Protein AF-A0A957BVU1-F1 (afdb_monomer)

Mean 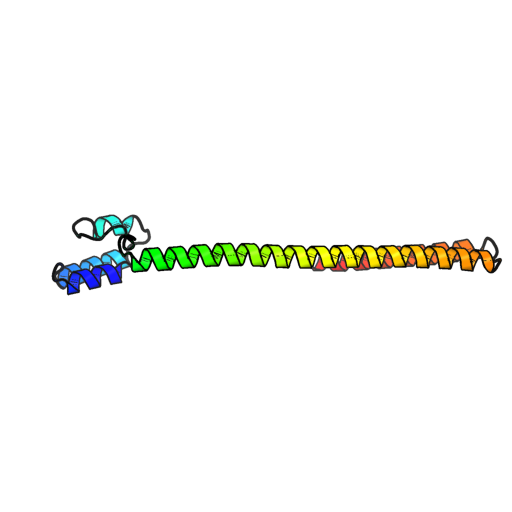predicted aligned error: 16.6 Å

Radius of gyration: 35.91 Å; Cα contacts (8 Å, |Δi|>4): 32; chains: 1; bounding box: 71×33×86 Å

Solvent-accessible surface area (backbone atoms only — not comparable to full-atom values): 8328 Å² total; per-residue (Å²): 114,68,66,61,54,53,54,49,40,40,75,70,65,79,39,55,75,65,58,47,51,56,52,48,52,53,58,72,70,42,86,48,80,71,62,49,49,73,82,40,65,90,45,92,52,56,90,48,92,66,65,70,76,46,67,70,58,44,50,51,50,52,52,51,51,51,50,53,54,53,49,52,56,51,49,50,54,51,50,51,50,52,54,49,51,54,53,50,50,50,53,55,54,56,53,50,51,54,50,51,52,52,49,50,52,54,52,50,62,72,69,66,68,55,80,72,61,55,54,56,50,52,50,52,53,52,51,51,50,53,53,51,53,54,50,54,51,53,57,50,60,77,74,108

Secondary structure (DSSP, 8-state):
-HHHHHHHHHHTT-S-HHHHHHHHHHHHH--STTTHHHHTTTTT--SSTT-TTSHHHHHHHHHHHHHHHHHHHHHHHHHHHHHHHHHHHHHHHHHHHHHHHHHHHHHHHHTT--HHHHHHHHHHHHHHHHHHHHHHHHHHHTT-

Foldseek 3Di:
DLLVLLVVCVVVVNDDPVLNVVLVVQVVVDPDLVSNCVSCVPPPPPNPPDPVPPPVVVVVVVVVVVVVVVVVVVVVVVVVVVVVVVVVVVVVVVVVVVVVVVVVVVVVVVVVDDPVVVVVVVVVVVVV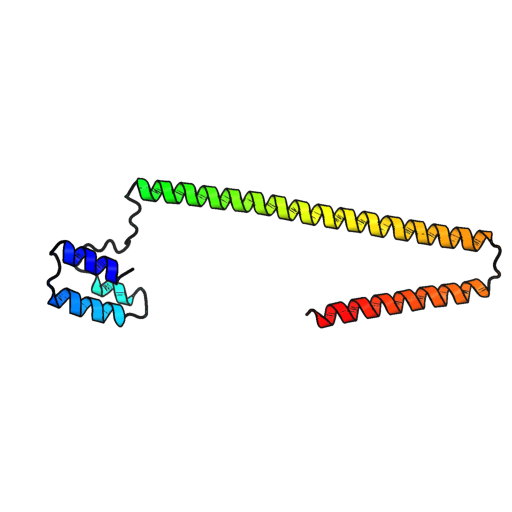VVVVVVVVVVVVVVVD

Sequence (144 aa):
AAIAALSRQFSEGRLTPDEFSERCAAVGAALTRADLKPIFVDLPVNAAGFTITDPVVSDALQRQRAQFTAQRAAQERRQARIHFLETLFKRLQYGSAAAAAAALVMAFYSLGWGSQDFVWIIAIVVCACVAMISAALRAFVRKR

Structure (mmCIF, N/CA/C/O backbone):
data_AF-A0A957BVU1-F1
#
_entry.id   AF-A0A957BVU1-F1
#
loop_
_atom_site.group_PDB
_atom_site.id
_atom_site.type_symbol
_atom_site.label_atom_id
_atom_site.label_alt_id
_atom_site.label_comp_id
_atom_site.label_asym_id
_atom_site.label_entity_id
_atom_site.label_seq_id
_atom_site.pdbx_PDB_ins_code
_atom_site.Cartn_x
_atom_site.Cartn_y
_atom_site.Cartn_z
_atom_site.occupancy
_atom_site.B_iso_or_equiv
_atom_site.auth_seq_id
_atom_site.auth_comp_id
_atom_site.auth_asym_id
_atom_site.auth_atom_id
_atom_site.pdbx_PDB_model_num
ATOM 1 N N . ALA A 1 1 ? -11.769 -3.275 23.148 1.00 65.12 1 ALA A N 1
ATOM 2 C CA . ALA A 1 1 ? -12.986 -2.559 22.698 1.00 65.12 1 ALA A CA 1
ATOM 3 C C . ALA A 1 1 ? -14.229 -2.950 23.510 1.00 65.12 1 ALA A C 1
ATOM 5 O O . ALA A 1 1 ? -14.859 -2.057 24.051 1.00 65.12 1 ALA A O 1
ATOM 6 N N . ALA A 1 2 ? -14.557 -4.241 23.671 1.00 75.50 2 ALA A N 1
ATOM 7 C CA . ALA A 1 2 ? -15.739 -4.684 24.433 1.00 75.50 2 ALA A CA 1
ATOM 8 C C . ALA A 1 2 ? -15.684 -4.375 25.950 1.00 75.50 2 ALA A C 1
ATOM 10 O O . ALA A 1 2 ? -16.634 -3.823 26.491 1.00 75.50 2 ALA A O 1
ATOM 11 N N . ILE A 1 3 ? -14.549 -4.626 26.618 1.00 82.25 3 ILE A N 1
ATOM 12 C CA . ILE A 1 3 ? -14.369 -4.316 28.055 1.00 82.25 3 ILE A CA 1
ATOM 13 C C . ILE A 1 3 ? -14.511 -2.809 28.344 1.00 82.25 3 ILE A C 1
ATOM 15 O O . ILE A 1 3 ? -15.100 -2.417 29.345 1.00 82.25 3 ILE A O 1
ATOM 19 N N . ALA A 1 4 ? -14.042 -1.949 27.433 1.00 80.44 4 ALA A N 1
ATOM 20 C CA . ALA A 1 4 ? -14.192 -0.499 27.566 1.00 80.44 4 ALA A CA 1
ATOM 21 C C . ALA A 1 4 ? -15.667 -0.053 27.501 1.00 80.44 4 ALA A C 1
ATOM 23 O O . ALA A 1 4 ? -16.059 0.874 28.205 1.00 80.44 4 ALA A O 1
ATOM 24 N N . ALA A 1 5 ? -16.496 -0.734 26.700 1.00 79.44 5 ALA A N 1
ATOM 25 C CA . ALA A 1 5 ? -17.934 -0.478 26.657 1.00 79.44 5 ALA A CA 1
ATOM 26 C C . ALA A 1 5 ? -18.630 -0.909 27.962 1.00 79.44 5 ALA A C 1
ATOM 28 O O . ALA A 1 5 ? -19.429 -0.140 28.490 1.00 79.44 5 ALA A O 1
ATOM 29 N N . LEU A 1 6 ? -18.276 -2.075 28.525 1.00 82.50 6 LEU A N 1
ATOM 30 C CA . LEU A 1 6 ? -18.774 -2.520 29.839 1.00 82.50 6 LEU A CA 1
ATOM 31 C C . LEU A 1 6 ? -18.381 -1.547 30.961 1.00 82.50 6 LEU A C 1
ATOM 33 O O . LEU A 1 6 ? -19.215 -1.182 31.782 1.00 82.50 6 LEU A O 1
ATOM 37 N N . SER A 1 7 ? -17.129 -1.078 30.969 1.00 84.19 7 SER A N 1
ATOM 38 C CA . SER A 1 7 ? -16.621 -0.149 31.989 1.00 84.19 7 SER A CA 1
ATOM 39 C C . SER A 1 7 ? -17.361 1.193 31.980 1.00 84.19 7 SER A C 1
ATOM 41 O O . SER A 1 7 ? -17.655 1.752 33.040 1.00 84.19 7 SER A O 1
ATOM 43 N N . ARG A 1 8 ? -17.731 1.684 30.791 1.00 82.06 8 ARG A N 1
ATOM 44 C CA . ARG A 1 8 ? -18.559 2.886 30.646 1.00 82.06 8 ARG A CA 1
ATOM 45 C C . ARG A 1 8 ? -19.942 2.692 31.263 1.00 82.06 8 ARG A C 1
ATOM 47 O O . ARG A 1 8 ? -20.390 3.539 32.021 1.00 82.06 8 ARG A O 1
ATOM 54 N N . GLN A 1 9 ? -20.582 1.559 30.995 1.00 81.81 9 GLN A N 1
ATOM 55 C CA . GLN A 1 9 ? -21.914 1.262 31.527 1.00 81.81 9 GLN A CA 1
ATOM 56 C C . GLN A 1 9 ? -21.925 1.031 33.045 1.00 81.81 9 GLN A C 1
ATOM 58 O O . GLN A 1 9 ? -22.885 1.407 33.716 1.00 81.81 9 GLN A O 1
ATOM 63 N N . PHE A 1 10 ? -20.840 0.481 33.594 1.00 83.25 10 PHE A N 1
ATOM 64 C CA . PHE A 1 10 ? -20.620 0.412 35.038 1.00 83.25 10 PHE A CA 1
ATOM 65 C C . PHE A 1 10 ? -20.484 1.812 35.656 1.00 83.25 10 PHE A C 1
ATOM 67 O O . PHE A 1 10 ? -21.120 2.112 36.660 1.00 83.25 10 PHE A O 1
ATOM 74 N N . SER A 1 11 ? -19.736 2.707 35.003 1.00 84.31 11 SER A N 1
ATOM 75 C CA . SER A 1 11 ? -19.591 4.106 35.442 1.00 84.31 11 SER A CA 1
ATOM 76 C C . SER A 1 11 ? -20.900 4.904 35.337 1.00 84.31 11 SER A C 1
ATOM 78 O O . SER A 1 11 ? -21.114 5.842 36.096 1.00 84.31 11 SER A O 1
ATOM 80 N N . GLU A 1 12 ? -21.791 4.521 34.421 1.00 84.06 12 GLU A N 1
ATOM 81 C CA . GLU A 1 12 ? -23.152 5.060 34.292 1.00 84.06 12 GLU A CA 1
ATOM 82 C C . GLU A 1 12 ? -24.143 4.462 35.314 1.00 84.06 12 GLU A C 1
ATOM 84 O O . GLU A 1 12 ? -25.312 4.846 35.320 1.00 84.06 12 GLU A O 1
ATOM 89 N N . GLY A 1 13 ? -23.707 3.525 36.168 1.00 85.25 13 GLY A N 1
ATOM 90 C CA . GLY A 1 13 ? -24.530 2.908 37.217 1.00 85.25 13 GLY A CA 1
ATOM 91 C C . GLY A 1 13 ? -25.579 1.916 36.708 1.00 85.25 13 GLY A C 1
ATOM 92 O O . GLY A 1 13 ? -26.508 1.579 37.436 1.00 85.25 13 GLY A O 1
ATOM 93 N N . ARG A 1 14 ? -25.461 1.460 35.454 1.00 83.12 14 ARG A N 1
ATOM 94 C CA . ARG A 1 14 ? -26.410 0.519 34.824 1.00 83.12 14 ARG A CA 1
ATOM 95 C C . ARG A 1 14 ? -26.086 -0.948 35.088 1.00 83.12 14 ARG A C 1
ATOM 97 O O . ARG A 1 14 ? -26.927 -1.801 34.842 1.00 83.12 14 ARG A O 1
ATOM 104 N N . LEU A 1 15 ? -24.863 -1.219 35.528 1.00 85.81 15 LEU A N 1
ATOM 105 C CA . LEU A 1 15 ? -24.371 -2.540 35.896 1.00 85.81 15 LEU A CA 1
ATOM 106 C C . LEU A 1 15 ? -23.970 -2.504 37.361 1.00 85.81 15 LEU A C 1
ATOM 108 O O . LEU A 1 15 ? -23.270 -1.586 37.795 1.00 85.81 15 LEU A O 1
ATOM 112 N N . THR A 1 16 ? -24.356 -3.530 38.101 1.00 88.12 16 THR A N 1
ATOM 113 C CA . THR A 1 16 ? -23.796 -3.781 39.427 1.00 88.12 16 THR A CA 1
ATOM 114 C C . THR A 1 16 ? -22.351 -4.299 39.314 1.00 88.12 16 THR A C 1
ATOM 116 O O . THR A 1 16 ? -21.946 -4.794 38.255 1.00 88.12 16 THR A O 1
ATOM 119 N N . PRO A 1 17 ? -21.532 -4.192 40.380 1.00 87.06 17 PRO A N 1
ATOM 120 C CA . PRO A 1 17 ? -20.164 -4.718 40.380 1.00 87.06 17 PRO A CA 1
ATOM 121 C C . PRO A 1 17 ? -20.082 -6.217 40.051 1.00 87.06 17 PRO A C 1
ATOM 123 O O . PRO A 1 17 ? -19.167 -6.636 39.339 1.00 87.06 17 PRO A O 1
ATOM 126 N N . ASP A 1 18 ? -21.062 -7.001 40.509 1.00 89.50 18 ASP A N 1
ATOM 127 C CA . ASP A 1 18 ? -21.125 -8.445 40.264 1.00 89.50 18 ASP A CA 1
ATOM 128 C C . ASP A 1 18 ? -21.440 -8.749 38.791 1.00 89.50 18 ASP A C 1
ATOM 130 O O . ASP A 1 18 ? -20.702 -9.492 38.139 1.00 89.50 18 ASP A O 1
ATOM 134 N N . GLU A 1 19 ? -22.446 -8.084 38.212 1.00 86.62 19 GLU A N 1
ATOM 135 C CA . GLU A 1 19 ? -22.782 -8.217 36.786 1.00 86.62 19 GLU A CA 1
ATOM 136 C C . GLU A 1 19 ? -21.639 -7.756 35.873 1.00 86.62 19 GLU A C 1
ATOM 138 O O . GLU A 1 19 ? -21.427 -8.313 34.793 1.00 86.62 19 GLU A O 1
ATOM 143 N N . PHE A 1 20 ? -20.889 -6.728 36.280 1.00 88.00 20 PHE A N 1
ATOM 144 C CA . PHE A 1 20 ? -19.725 -6.263 35.533 1.00 88.00 20 PHE A CA 1
ATOM 145 C C . PHE A 1 20 ? -18.623 -7.329 35.489 1.00 88.00 20 PHE A C 1
ATOM 147 O O . PHE A 1 20 ? -18.056 -7.575 34.421 1.00 88.00 20 PHE A O 1
ATOM 154 N N . SER A 1 21 ? -18.342 -7.978 36.622 1.00 88.88 21 SER A N 1
ATOM 155 C CA . SER A 1 21 ? -17.345 -9.050 36.719 1.00 88.88 21 SER A CA 1
ATOM 156 C C . SER A 1 21 ? -17.730 -10.254 35.853 1.00 88.88 21 SER A C 1
ATOM 158 O O . SER A 1 21 ? -16.935 -10.715 35.027 1.00 88.88 21 SER A O 1
ATOM 160 N N . GLU A 1 22 ? -18.984 -10.699 35.954 1.00 89.50 22 GLU A N 1
ATOM 161 C CA . GLU A 1 22 ? -19.513 -11.845 35.206 1.00 89.50 22 GLU A CA 1
ATOM 162 C C . GLU A 1 22 ? -19.489 -11.603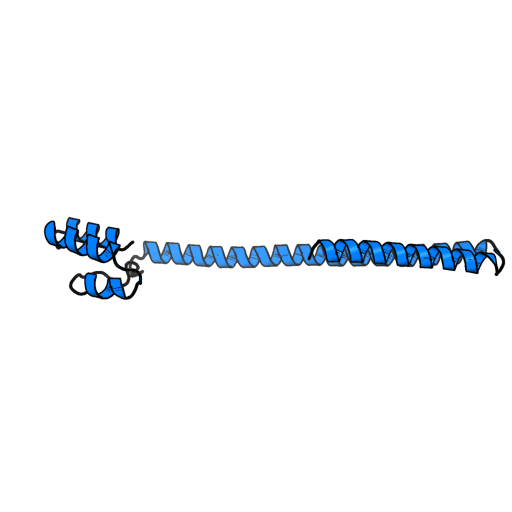 33.689 1.00 89.50 22 GLU A C 1
ATOM 164 O O . GLU A 1 22 ? -19.002 -12.430 32.910 1.00 89.50 22 GLU A O 1
ATOM 169 N N . ARG A 1 23 ? -19.910 -10.412 33.247 1.00 88.44 23 ARG A N 1
ATOM 170 C CA . ARG A 1 23 ? -19.875 -10.044 31.824 1.00 88.44 23 ARG A CA 1
ATOM 171 C C . ARG A 1 23 ? -18.452 -9.834 31.310 1.00 88.44 23 ARG A C 1
ATOM 173 O O . ARG A 1 23 ? -18.184 -10.144 30.151 1.00 88.44 23 ARG A O 1
ATOM 180 N N . CYS A 1 24 ? -17.519 -9.356 32.136 1.00 87.69 24 CYS A N 1
ATOM 181 C CA . CYS A 1 24 ? -16.106 -9.265 31.752 1.00 87.69 24 CYS A CA 1
ATOM 182 C C . CYS A 1 24 ? -15.480 -10.645 31.538 1.00 87.69 24 CYS A C 1
ATOM 184 O O . CYS A 1 24 ? -14.742 -10.827 30.566 1.00 87.69 24 CYS A O 1
ATOM 186 N N . ALA A 1 25 ? -15.809 -11.620 32.387 1.00 88.44 25 ALA A N 1
ATOM 187 C CA . ALA A 1 25 ? -15.382 -13.003 32.198 1.00 88.44 25 ALA A CA 1
ATOM 188 C C . ALA A 1 25 ? -15.951 -13.589 30.893 1.00 88.44 25 ALA A C 1
ATOM 190 O O . ALA A 1 25 ? -15.204 -14.166 30.100 1.00 88.44 25 ALA A O 1
ATOM 191 N N . ALA A 1 26 ? -17.235 -13.351 30.608 1.00 87.25 26 ALA A N 1
ATOM 192 C CA . ALA A 1 26 ? -17.872 -13.779 29.361 1.00 87.25 26 ALA A CA 1
ATOM 193 C C . ALA A 1 26 ? -17.237 -13.134 28.111 1.00 87.25 26 ALA A C 1
ATOM 195 O O . ALA A 1 26 ? -17.031 -13.805 27.101 1.00 87.25 26 ALA A O 1
ATOM 196 N N . VAL A 1 27 ? -16.856 -11.852 28.178 1.00 87.38 27 VAL A N 1
ATOM 197 C CA . VAL A 1 27 ? -16.117 -11.172 27.096 1.00 87.38 27 VAL A CA 1
ATOM 198 C C . VAL A 1 27 ? -14.719 -11.761 26.908 1.00 87.38 27 VAL A C 1
ATOM 200 O O . VAL A 1 27 ? -14.259 -11.859 25.774 1.00 87.38 27 VAL A O 1
ATOM 203 N N . GLY A 1 28 ? -14.044 -12.152 27.992 1.00 86.12 28 GLY A N 1
ATOM 204 C CA . GLY A 1 28 ? -12.735 -12.807 27.931 1.00 86.12 28 GLY A CA 1
ATOM 205 C C . GLY A 1 28 ? -12.779 -14.204 27.305 1.00 86.12 28 GLY A C 1
ATOM 206 O O . GLY A 1 28 ? -11.808 -14.618 26.678 1.00 86.12 28 GLY A O 1
ATOM 207 N N . ALA A 1 29 ? -13.909 -14.903 27.434 1.00 85.75 29 ALA A N 1
ATOM 208 C CA . ALA A 1 29 ? -14.136 -16.218 26.837 1.00 85.75 29 ALA A CA 1
ATOM 209 C C . ALA A 1 29 ? -14.638 -16.165 25.378 1.00 85.75 29 ALA A C 1
ATOM 211 O O . ALA A 1 29 ? -14.601 -17.176 24.677 1.00 85.75 29 ALA A O 1
ATOM 212 N N . ALA A 1 30 ? -15.110 -15.008 24.907 1.00 86.44 30 ALA A N 1
ATOM 213 C CA . ALA A 1 30 ? -15.645 -14.845 23.560 1.00 86.44 30 ALA A CA 1
ATOM 214 C C . ALA A 1 30 ? -14.533 -14.870 22.495 1.00 86.44 30 ALA A C 1
ATOM 216 O O . ALA A 1 30 ? -13.618 -14.045 22.503 1.00 86.44 30 ALA A O 1
ATOM 217 N N . LEU A 1 31 ? -14.645 -15.788 21.532 1.00 82.25 31 LEU A N 1
ATOM 218 C CA . LEU A 1 31 ? -13.683 -15.941 20.432 1.00 82.25 31 LEU A CA 1
ATOM 219 C C . LEU A 1 31 ? -14.087 -15.137 19.197 1.00 82.25 31 LEU A C 1
ATOM 221 O O . LEU A 1 31 ? -13.234 -14.716 18.412 1.00 82.25 31 LEU A O 1
ATOM 225 N N . THR A 1 32 ? -15.388 -14.920 19.009 1.00 82.00 32 THR A N 1
ATOM 226 C CA . THR A 1 32 ? -15.916 -14.259 17.822 1.00 82.00 32 THR A CA 1
ATOM 227 C C . THR A 1 32 ? -16.763 -13.044 18.168 1.00 82.00 32 THR A C 1
ATOM 229 O O . THR A 1 32 ? -17.289 -12.872 19.267 1.00 82.00 32 THR A O 1
ATOM 232 N N . ARG A 1 33 ? -16.938 -12.166 17.176 1.00 75.50 33 ARG A N 1
ATOM 233 C CA . ARG A 1 33 ? -17.780 -10.973 17.321 1.00 75.50 33 ARG A CA 1
ATOM 234 C C . ARG A 1 33 ? -19.265 -11.314 17.496 1.00 75.50 33 ARG A C 1
ATOM 236 O O . ARG A 1 33 ? -20.003 -10.490 18.030 1.00 75.50 33 ARG A O 1
ATOM 243 N N . ALA A 1 34 ? -19.696 -12.495 17.053 1.00 80.25 34 ALA A N 1
ATOM 244 C CA . ALA A 1 34 ? -21.060 -12.973 17.246 1.00 80.25 34 ALA A CA 1
ATOM 245 C C . ALA A 1 34 ? -21.326 -13.341 18.715 1.00 80.25 34 ALA A C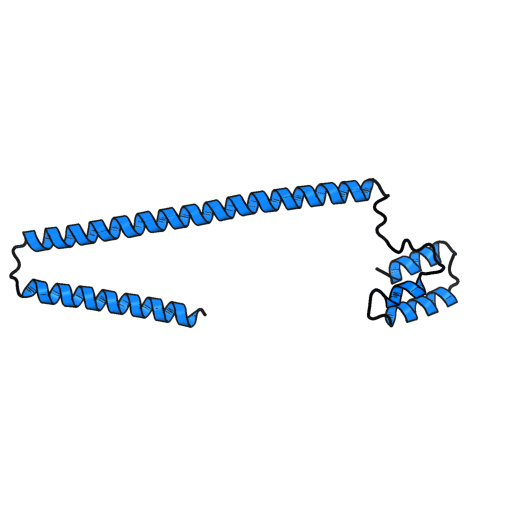 1
ATOM 247 O O . ALA A 1 34 ? -22.398 -13.021 19.225 1.00 80.25 34 ALA A O 1
ATOM 248 N N . ASP A 1 35 ? -20.325 -13.888 19.408 1.00 80.81 35 ASP A N 1
ATOM 249 C CA . ASP A 1 35 ? -20.420 -14.315 20.814 1.00 80.81 35 ASP A CA 1
ATOM 250 C C . ASP A 1 35 ? -20.570 -13.132 21.783 1.00 80.81 35 ASP A C 1
ATOM 252 O O . ASP A 1 35 ? -21.120 -13.264 22.872 1.00 80.81 35 ASP A O 1
ATOM 256 N N . LEU A 1 36 ? -20.140 -11.938 21.364 1.00 80.50 36 LEU A N 1
ATOM 257 C CA . LEU A 1 36 ? -20.307 -10.706 22.138 1.00 80.50 36 LEU A CA 1
ATOM 258 C C . LEU A 1 36 ? -21.743 -10.165 22.095 1.00 80.50 36 LEU A C 1
ATOM 260 O O . LEU A 1 36 ? -22.153 -9.438 22.994 1.00 80.50 36 LEU A O 1
ATOM 264 N N . LYS A 1 37 ? -22.518 -10.492 21.057 1.00 79.69 37 LYS A N 1
ATOM 265 C CA . LYS A 1 37 ? -23.875 -9.966 20.853 1.00 79.69 37 LYS A CA 1
ATOM 266 C C . LYS A 1 37 ? -24.839 -10.264 22.019 1.00 79.69 37 LYS A C 1
ATOM 268 O O . LYS A 1 37 ? -25.499 -9.320 22.448 1.00 79.69 37 LYS A O 1
ATOM 273 N N . PRO A 1 38 ? -24.930 -11.498 22.560 1.00 81.31 38 PRO A N 1
ATOM 274 C CA . PRO A 1 38 ? -25.813 -11.786 23.694 1.00 81.31 38 PRO A CA 1
ATOM 275 C C . PRO A 1 38 ? -25.397 -11.079 24.994 1.00 81.31 38 PRO A C 1
ATOM 277 O O . PRO A 1 38 ? -26.262 -10.704 25.773 1.00 81.31 38 PRO A O 1
ATOM 280 N N . ILE A 1 39 ? -24.102 -10.812 25.210 1.00 81.31 39 ILE A N 1
ATOM 281 C CA . ILE A 1 39 ? -23.590 -10.144 26.430 1.00 81.31 39 ILE A CA 1
ATOM 282 C C . ILE A 1 39 ? -24.108 -8.699 26.552 1.00 81.31 39 ILE A C 1
ATOM 284 O O . ILE A 1 39 ? -24.227 -8.143 27.649 1.00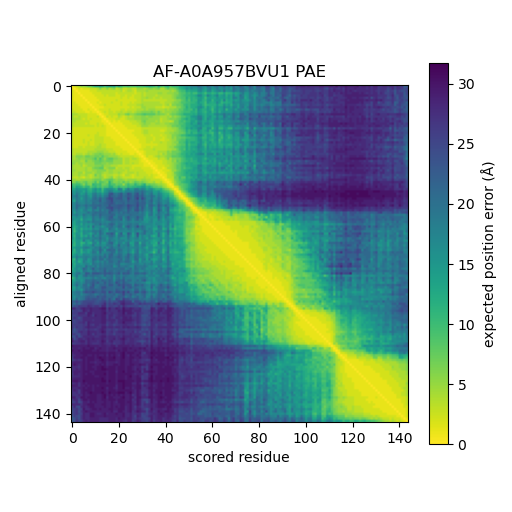 81.31 39 ILE A O 1
ATOM 288 N N . PHE A 1 40 ? -24.429 -8.093 25.410 1.00 77.75 40 PHE A N 1
ATOM 289 C CA . PHE A 1 40 ? -24.792 -6.690 25.272 1.00 77.75 40 PHE A CA 1
ATOM 290 C C . PHE A 1 40 ? -26.249 -6.470 24.833 1.00 77.75 40 PHE A C 1
ATOM 292 O O . PHE A 1 40 ? -26.585 -5.357 24.447 1.00 77.75 40 PHE A O 1
ATOM 299 N N . VAL A 1 41 ? -27.104 -7.500 24.866 1.00 78.62 41 VAL A N 1
ATOM 300 C CA . VAL A 1 41 ? -28.477 -7.432 24.323 1.00 78.62 41 VAL A CA 1
ATOM 301 C C . VAL A 1 41 ? -29.414 -6.529 25.134 1.00 78.62 41 VAL A C 1
ATOM 303 O O . VAL A 1 41 ? -30.189 -5.780 24.548 1.00 78.62 41 VAL A O 1
ATOM 306 N N . ASP A 1 42 ? -29.297 -6.561 26.463 1.00 72.31 42 ASP A N 1
ATOM 307 C CA . ASP A 1 42 ? -30.147 -5.784 27.385 1.00 72.31 42 ASP A CA 1
ATOM 308 C C . ASP A 1 42 ? -29.593 -4.391 27.675 1.00 72.31 42 ASP A C 1
ATOM 310 O O . ASP A 1 42 ? -30.254 -3.523 28.244 1.00 72.31 42 ASP A O 1
ATOM 314 N N . LEU A 1 43 ? -28.335 -4.182 27.307 1.00 68.88 43 LEU A N 1
ATOM 315 C CA . LEU A 1 43 ? -27.673 -2.913 27.482 1.00 68.88 43 LEU A CA 1
ATOM 316 C C . LEU A 1 43 ? -27.966 -2.089 26.230 1.00 68.88 43 LEU A C 1
ATOM 318 O O . LEU A 1 43 ? -27.906 -2.628 25.123 1.00 68.88 43 LEU A O 1
ATOM 322 N N . PRO A 1 44 ? -28.169 -0.765 26.344 1.00 64.50 44 PRO A N 1
ATOM 323 C CA . PRO A 1 44 ? -28.048 0.140 25.210 1.00 64.50 44 PRO A CA 1
ATOM 324 C C . PRO A 1 44 ? -26.564 0.244 24.834 1.00 64.50 44 PRO A C 1
ATOM 326 O O . PRO A 1 44 ? -25.941 1.302 24.839 1.00 64.50 44 PRO A O 1
ATOM 329 N N . VAL A 1 45 ? -25.941 -0.894 24.558 1.00 58.03 45 VAL A N 1
ATOM 330 C CA . VAL A 1 45 ? -24.767 -0.944 23.730 1.00 58.03 45 VAL A CA 1
ATOM 331 C C . VAL A 1 45 ? -25.308 -0.611 22.372 1.00 58.03 45 VAL A C 1
ATOM 333 O O . VAL A 1 45 ? -26.025 -1.395 21.753 1.00 58.03 45 VAL A O 1
ATOM 336 N N . ASN A 1 46 ? -24.959 0.576 21.890 1.00 53.00 46 ASN A N 1
ATOM 337 C CA . ASN A 1 46 ? -24.901 0.741 20.458 1.00 53.00 46 ASN A CA 1
ATOM 338 C C . ASN A 1 46 ? -24.045 -0.438 19.968 1.00 53.00 46 ASN A C 1
ATOM 340 O O . ASN A 1 46 ? -22.830 -0.446 20.158 1.00 53.00 46 ASN A O 1
ATOM 344 N 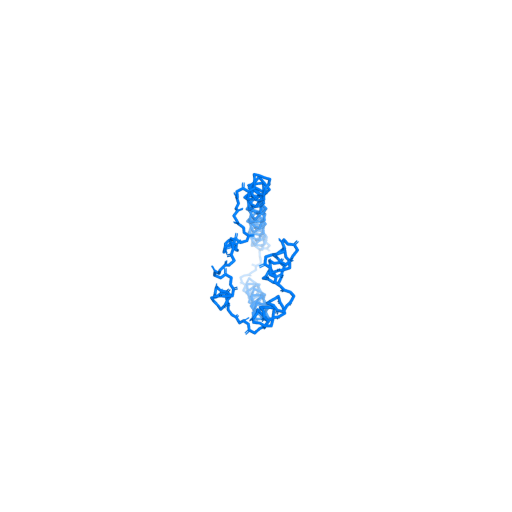N . ALA A 1 47 ? -24.670 -1.483 19.411 1.00 48.50 47 ALA A N 1
ATOM 345 C CA . ALA A 1 47 ? -23.964 -2.625 18.823 1.00 48.50 47 ALA A CA 1
ATOM 346 C C . ALA A 1 47 ? -22.961 -2.130 17.759 1.00 48.50 47 ALA A C 1
ATOM 348 O O . ALA A 1 47 ? -21.955 -2.772 17.452 1.00 48.50 47 ALA A O 1
ATOM 349 N N . ALA A 1 48 ? -23.201 -0.911 17.276 1.00 48.16 48 ALA A N 1
ATOM 350 C CA . ALA A 1 48 ? -22.208 0.020 16.797 1.00 48.16 48 ALA A CA 1
ATOM 351 C C . ALA A 1 48 ? -21.635 0.882 17.940 1.00 48.16 48 ALA A C 1
ATOM 353 O O . ALA A 1 48 ? -22.064 2.016 18.104 1.00 48.16 48 ALA A O 1
ATOM 354 N N . GLY A 1 49 ? -20.565 0.477 18.633 1.00 47.84 49 GLY A N 1
ATOM 355 C CA . GLY A 1 49 ? -19.700 1.412 19.393 1.00 47.84 49 GLY A CA 1
ATOM 356 C C . GLY A 1 49 ? -19.031 2.488 18.505 1.00 47.84 49 GLY A C 1
ATOM 357 O O . GLY A 1 49 ? -17.957 2.990 18.807 1.00 47.84 49 GLY A O 1
ATOM 358 N N . PHE A 1 50 ? -19.647 2.764 17.363 1.00 49.62 50 PHE A N 1
ATOM 359 C CA . PHE A 1 50 ? -19.330 3.635 16.267 1.00 49.62 50 PHE A CA 1
ATOM 360 C C . PHE A 1 50 ? -20.645 4.017 15.562 1.00 49.62 50 PHE A C 1
ATOM 362 O O . PHE A 1 50 ? -20.783 3.895 14.347 1.00 49.62 50 PHE A O 1
ATOM 369 N N . THR A 1 51 ? -21.680 4.411 16.300 1.00 47.28 51 THR A N 1
ATOM 370 C CA . THR A 1 51 ? -22.693 5.275 15.698 1.00 47.28 51 THR A CA 1
ATOM 371 C C . THR A 1 51 ? -21.970 6.584 15.413 1.00 47.28 51 THR A C 1
ATOM 373 O O . THR A 1 51 ? -21.676 7.355 16.323 1.00 47.28 51 THR A O 1
ATOM 376 N N . ILE A 1 52 ? -21.608 6.799 14.145 1.00 53.56 52 ILE A N 1
ATOM 377 C CA . ILE A 1 52 ? -21.066 8.064 13.626 1.00 53.56 52 ILE A CA 1
ATOM 378 C C . ILE A 1 52 ? -22.176 9.129 13.628 1.00 53.56 52 ILE A C 1
ATOM 380 O O . ILE A 1 52 ? -22.456 9.767 12.621 1.00 53.56 52 ILE A O 1
ATOM 384 N N . THR A 1 53 ? -22.895 9.261 14.734 1.00 57.16 53 THR A N 1
ATOM 385 C CA . THR A 1 53 ? -23.837 10.356 14.945 1.00 57.16 53 THR A CA 1
ATOM 386 C C . THR A 1 53 ? -23.140 11.513 15.653 1.00 57.16 53 THR A C 1
ATOM 388 O O . THR A 1 53 ? -23.702 12.597 15.737 1.00 57.16 53 THR A O 1
ATOM 391 N N . ASP A 1 54 ? -21.911 11.301 16.137 1.00 66.75 54 ASP A N 1
ATOM 392 C CA . ASP A 1 54 ? -21.065 12.376 16.633 1.00 66.75 54 ASP A CA 1
ATOM 393 C C . ASP A 1 54 ? -20.467 13.149 15.438 1.00 66.75 54 ASP A C 1
ATOM 395 O O . ASP A 1 54 ? -19.642 12.582 14.702 1.00 66.75 54 ASP A O 1
ATOM 399 N N . PRO A 1 55 ? -20.875 14.416 15.214 1.00 75.25 55 PRO A N 1
ATOM 400 C CA . PRO A 1 55 ? -20.447 15.202 14.058 1.00 75.25 55 PRO A CA 1
ATOM 401 C C . PRO A 1 55 ? -18.922 15.375 14.002 1.00 75.25 55 PRO A C 1
ATOM 403 O O . PRO A 1 55 ? -18.331 15.435 12.922 1.00 75.25 55 PRO A O 1
ATOM 406 N N . VAL A 1 56 ? -18.252 15.375 15.160 1.00 80.25 56 VAL A N 1
ATOM 407 C CA . VAL A 1 56 ? -16.791 15.510 15.242 1.00 80.25 56 VAL A CA 1
ATOM 408 C C . VAL A 1 56 ? -16.092 14.273 14.670 1.00 80.25 56 VAL A C 1
ATOM 410 O O . VAL A 1 56 ? -15.080 14.384 13.970 1.00 80.25 56 VAL A O 1
ATOM 413 N N . VAL A 1 57 ? -16.641 13.081 14.924 1.00 81.75 57 VAL A N 1
ATOM 414 C CA . VAL A 1 57 ? -16.076 11.811 14.446 1.00 81.75 57 VAL A CA 1
ATOM 415 C C . VAL A 1 57 ? -16.346 11.619 12.953 1.00 81.75 57 VAL A C 1
ATOM 417 O O . VAL A 1 57 ? -15.448 11.166 12.235 1.00 81.75 57 VAL A O 1
ATOM 420 N N . SER A 1 58 ? -17.527 12.005 12.450 1.00 79.88 58 SER A N 1
ATOM 421 C CA . SER A 1 58 ? -17.799 11.993 11.002 1.00 79.88 58 SER A CA 1
ATOM 422 C C . SER A 1 58 ? -16.847 12.903 10.238 1.00 79.88 58 SER A C 1
ATOM 424 O O . SER A 1 58 ? -16.317 12.489 9.207 1.00 79.88 58 SER A O 1
ATOM 426 N N . ASP A 1 59 ? -16.563 14.097 10.760 1.00 86.94 59 ASP A N 1
ATOM 427 C CA . ASP A 1 59 ? -15.651 15.050 10.127 1.00 86.94 59 ASP A CA 1
ATOM 428 C C . ASP A 1 59 ? -14.217 14.528 10.089 1.00 86.94 59 ASP A C 1
ATOM 430 O O . ASP A 1 59 ? -13.538 14.611 9.061 1.00 86.94 59 ASP A O 1
ATOM 434 N N . ALA A 1 60 ? -13.746 13.954 11.197 1.00 88.94 60 ALA A N 1
ATOM 435 C CA . ALA A 1 60 ? -12.427 13.337 11.259 1.00 88.94 60 ALA A CA 1
ATOM 436 C C . ALA A 1 60 ? -12.301 12.191 10.242 1.00 88.94 60 ALA A C 1
ATOM 438 O O . ALA A 1 60 ? -11.311 12.121 9.511 1.00 88.94 60 ALA A O 1
ATOM 439 N N . LEU A 1 61 ? -13.326 11.342 10.127 1.00 90.69 61 LEU A N 1
ATOM 440 C CA . LEU A 1 61 ? -13.347 10.244 9.163 1.00 90.69 61 LEU A CA 1
ATOM 441 C C . LEU A 1 61 ? -13.398 10.749 7.714 1.00 90.69 61 LEU A C 1
ATOM 443 O O . LEU A 1 61 ? -12.713 10.205 6.846 1.00 90.69 61 LEU A O 1
ATOM 447 N N . GLN A 1 62 ? -14.172 11.803 7.445 1.00 91.44 62 GLN A N 1
ATOM 448 C CA . GLN A 1 62 ? -14.251 12.451 6.135 1.00 91.44 62 GLN A CA 1
ATOM 449 C C . GLN A 1 62 ? -12.874 12.992 5.716 1.00 91.44 62 GLN A C 1
ATOM 451 O O . GLN A 1 62 ? -12.410 12.729 4.604 1.00 91.44 62 GLN A O 1
ATOM 456 N N . ARG A 1 63 ? -12.173 13.675 6.632 1.00 92.44 63 ARG A N 1
ATOM 457 C CA . ARG A 1 63 ? -10.800 14.169 6.419 1.00 92.44 63 ARG A CA 1
ATOM 458 C C . ARG A 1 63 ? -9.825 13.023 6.189 1.00 92.44 63 ARG A C 1
ATOM 460 O O . ARG A 1 63 ? -9.012 13.089 5.270 1.00 92.44 63 ARG A O 1
ATOM 467 N N . GLN A 1 64 ? -9.934 11.956 6.974 1.00 92.50 64 GLN A N 1
ATOM 468 C CA . GLN A 1 64 ? -9.085 10.779 6.831 1.00 92.50 64 GLN A CA 1
ATOM 469 C C . GLN A 1 64 ? -9.284 10.105 5.462 1.00 92.50 64 GLN A C 1
ATOM 471 O O . GLN A 1 64 ? -8.313 9.772 4.785 1.00 92.50 64 GLN A O 1
ATOM 476 N N . ARG A 1 65 ? -10.532 9.966 4.996 1.00 94.88 65 ARG A N 1
ATOM 477 C CA . ARG A 1 65 ? -10.847 9.444 3.653 1.00 94.88 65 ARG A CA 1
ATOM 478 C C . ARG A 1 65 ? -10.268 10.325 2.548 1.00 94.88 65 ARG A C 1
ATOM 480 O O . ARG A 1 65 ? -9.633 9.799 1.635 1.00 94.88 65 ARG A O 1
ATOM 487 N N . ALA A 1 66 ? -10.425 11.644 2.656 1.00 94.06 66 ALA A N 1
ATOM 488 C CA . ALA A 1 66 ? -9.857 12.591 1.698 1.00 94.06 66 ALA A CA 1
ATOM 489 C C . ALA A 1 66 ? -8.321 12.486 1.633 1.00 94.06 66 ALA A C 1
ATOM 491 O O . ALA A 1 66 ? -7.741 12.429 0.544 1.00 94.06 66 ALA A O 1
ATOM 492 N N . GLN A 1 67 ? -7.658 12.365 2.788 1.00 95.31 67 GLN A N 1
ATOM 493 C CA . GLN A 1 67 ? -6.212 12.148 2.864 1.00 95.31 67 GLN A CA 1
ATOM 494 C C . GLN A 1 67 ? -5.792 10.847 2.173 1.00 95.31 67 GLN A C 1
ATOM 496 O O . GLN A 1 67 ? -4.857 10.870 1.375 1.00 95.31 67 GLN A O 1
ATOM 501 N N . PHE A 1 68 ? -6.499 9.736 2.397 1.00 95.00 68 PHE A N 1
ATOM 502 C CA . PHE A 1 68 ? -6.190 8.469 1.724 1.00 95.00 68 P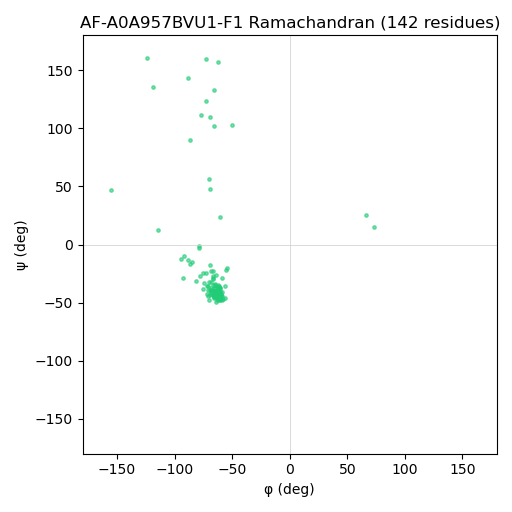HE A CA 1
ATOM 503 C C . PHE A 1 68 ? -6.332 8.560 0.201 1.00 95.00 68 PHE A C 1
ATOM 505 O O . PHE A 1 68 ? -5.479 8.049 -0.529 1.00 95.00 68 PHE A O 1
ATOM 512 N N . THR A 1 69 ? -7.365 9.242 -0.302 1.00 94.88 69 THR A N 1
ATOM 513 C CA . THR A 1 69 ? -7.527 9.444 -1.752 1.00 94.88 69 THR A CA 1
ATOM 514 C C . THR A 1 69 ? -6.422 10.320 -2.341 1.00 94.88 69 THR A C 1
ATOM 516 O O . THR A 1 69 ? -5.882 9.998 -3.400 1.00 94.88 69 THR A O 1
ATOM 519 N N . ALA A 1 70 ? -6.008 11.372 -1.628 1.00 93.69 70 ALA A N 1
ATOM 520 C CA . ALA A 1 70 ? -4.912 12.238 -2.051 1.00 93.69 70 ALA A CA 1
ATOM 521 C C . ALA A 1 70 ? -3.562 11.500 -2.047 1.00 93.69 70 ALA A C 1
ATOM 523 O O . ALA A 1 70 ? -2.763 11.656 -2.971 1.00 93.69 70 ALA A O 1
ATOM 524 N N . GLN A 1 71 ? -3.323 10.654 -1.040 1.00 94.56 71 GLN A N 1
ATOM 525 C CA . GLN A 1 71 ? -2.124 9.820 -0.953 1.00 94.56 71 GLN A CA 1
ATOM 526 C C . GLN A 1 71 ? -2.037 8.826 -2.113 1.00 94.56 71 GLN A C 1
ATOM 528 O O . GLN A 1 71 ? -0.976 8.716 -2.727 1.00 94.56 71 GLN A O 1
ATOM 533 N N . ARG A 1 72 ? -3.143 8.157 -2.468 1.00 94.75 72 ARG A N 1
ATOM 534 C CA . ARG A 1 72 ? -3.182 7.251 -3.629 1.00 94.75 72 ARG A CA 1
ATOM 535 C C . ARG A 1 72 ? -2.859 7.977 -4.932 1.00 94.75 72 ARG A C 1
ATOM 537 O O . ARG A 1 72 ? -1.958 7.548 -5.647 1.00 94.75 72 ARG A O 1
ATOM 544 N N . ALA A 1 73 ? -3.486 9.126 -5.177 1.00 93.62 73 ALA A N 1
ATOM 545 C CA . ALA A 1 73 ? -3.198 9.933 -6.363 1.00 93.62 73 ALA A CA 1
ATOM 546 C C . ALA A 1 73 ? -1.724 10.392 -6.418 1.00 93.62 73 ALA A C 1
ATOM 548 O O . ALA A 1 73 ? -1.102 10.419 -7.481 1.00 93.62 73 ALA A O 1
ATOM 549 N N . ALA A 1 74 ? -1.124 10.732 -5.272 1.00 93.44 74 ALA A N 1
ATOM 550 C CA . ALA A 1 74 ? 0.295 11.080 -5.201 1.00 93.44 74 ALA A CA 1
ATOM 551 C C . ALA A 1 74 ? 1.212 9.872 -5.470 1.00 93.44 74 ALA A C 1
ATOM 553 O O . ALA A 1 74 ? 2.256 10.017 -6.116 1.00 93.44 74 ALA A O 1
ATOM 554 N N . GLN A 1 75 ? 0.831 8.684 -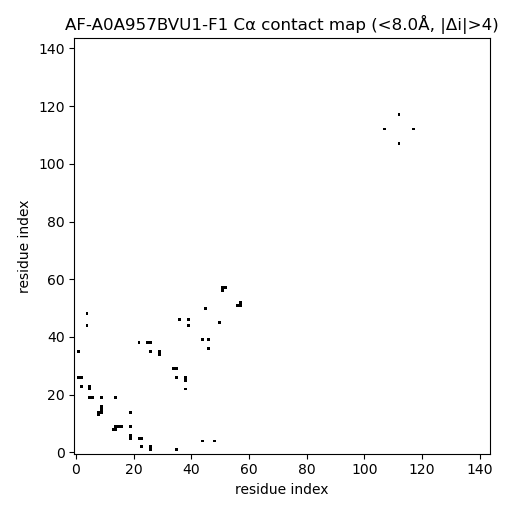4.999 1.00 92.44 75 GLN A N 1
ATOM 555 C CA . GLN A 1 75 ? 1.580 7.448 -5.206 1.00 92.44 75 GLN A CA 1
ATOM 556 C C . GLN A 1 75 ? 1.555 7.009 -6.674 1.00 92.44 75 GLN A C 1
ATOM 558 O O . GLN A 1 75 ? 2.606 6.666 -7.213 1.00 92.44 75 GLN A O 1
ATOM 563 N N . GLU A 1 76 ? 0.412 7.124 -7.349 1.00 94.62 76 GLU A N 1
ATOM 564 C CA . GLU A 1 76 ? 0.283 6.867 -8.790 1.00 94.62 76 GLU A CA 1
ATOM 565 C C . GLU A 1 76 ? 1.189 7.790 -9.613 1.00 94.62 76 GLU A C 1
ATOM 567 O O . GLU A 1 76 ? 1.924 7.329 -10.486 1.00 94.62 76 GLU A O 1
ATOM 572 N N . ARG A 1 77 ? 1.240 9.088 -9.279 1.00 94.00 77 ARG A N 1
ATOM 573 C CA . ARG A 1 77 ? 2.156 10.042 -9.934 1.00 94.00 77 ARG A CA 1
ATOM 574 C C . ARG A 1 77 ? 3.623 9.658 -9.743 1.00 94.00 77 ARG A C 1
ATOM 576 O O . ARG A 1 77 ? 4.419 9.780 -10.674 1.00 94.00 77 ARG A O 1
ATOM 583 N N . ARG A 1 78 ? 3.997 9.190 -8.547 1.00 89.31 78 ARG A N 1
ATOM 584 C CA . ARG A 1 78 ? 5.361 8.703 -8.277 1.00 89.31 78 ARG A CA 1
ATOM 585 C C . ARG A 1 78 ? 5.670 7.442 -9.082 1.00 89.31 78 ARG A C 1
ATOM 587 O O . ARG A 1 78 ? 6.739 7.378 -9.683 1.00 89.31 78 ARG A O 1
ATOM 594 N N . GLN A 1 79 ? 4.746 6.485 -9.141 1.00 92.81 79 GLN A N 1
ATOM 595 C CA . GLN A 1 79 ? 4.916 5.262 -9.929 1.00 92.81 79 GLN A CA 1
ATOM 596 C C . GLN A 1 79 ? 5.031 5.560 -11.428 1.00 92.81 79 GLN A C 1
ATOM 598 O O . GLN A 1 79 ? 5.956 5.070 -12.071 1.00 92.81 79 GLN A O 1
ATOM 603 N N . ALA A 1 80 ? 4.179 6.433 -11.970 1.00 92.50 80 ALA A N 1
ATOM 604 C CA . ALA A 1 80 ? 4.257 6.864 -13.365 1.00 92.50 80 ALA A CA 1
ATOM 605 C C . ALA A 1 80 ? 5.608 7.521 -13.685 1.00 92.50 80 ALA A C 1
ATOM 607 O O . ALA A 1 80 ? 6.213 7.237 -14.717 1.00 92.50 80 ALA A O 1
ATOM 608 N N . ARG A 1 81 ? 6.130 8.349 -12.770 1.00 91.88 81 ARG A N 1
ATOM 609 C CA . ARG A 1 81 ? 7.445 8.984 -12.927 1.00 91.88 81 ARG A CA 1
ATOM 610 C C . ARG A 1 81 ? 8.586 7.965 -12.933 1.00 91.88 81 ARG A C 1
ATOM 612 O O . ARG A 1 81 ? 9.502 8.106 -13.737 1.00 91.88 81 ARG A O 1
ATOM 619 N N . ILE A 1 82 ? 8.531 6.940 -12.082 1.00 92.12 82 ILE A N 1
ATOM 620 C CA . ILE A 1 82 ? 9.528 5.856 -12.075 1.00 92.12 82 ILE A CA 1
ATOM 621 C C . ILE A 1 82 ? 9.470 5.072 -13.391 1.00 92.12 82 ILE A C 1
ATOM 623 O O . ILE A 1 82 ? 10.496 4.919 -14.050 1.00 92.12 82 ILE A O 1
ATOM 627 N N . HIS A 1 83 ? 8.278 4.655 -13.826 1.00 91.69 83 HIS A N 1
ATOM 628 C CA . HIS A 1 83 ? 8.112 3.932 -15.092 1.00 91.69 83 HIS A CA 1
ATOM 629 C C . HIS A 1 83 ? 8.565 4.748 -16.307 1.00 91.69 83 HIS A C 1
ATOM 631 O O . HIS A 1 83 ? 9.171 4.206 -17.235 1.00 91.69 83 HIS A O 1
ATOM 637 N N . PHE A 1 84 ? 8.315 6.057 -16.304 1.00 91.50 84 PHE A N 1
ATOM 638 C CA . PHE A 1 84 ? 8.781 6.950 -17.360 1.00 91.50 84 PHE A CA 1
ATOM 639 C C . PHE A 1 84 ? 10.313 7.014 -17.419 1.00 91.50 84 PHE A C 1
ATOM 641 O O . PHE A 1 84 ? 10.891 6.883 -18.499 1.00 91.50 84 PHE A O 1
ATOM 648 N N . LEU A 1 85 ? 10.977 7.140 -16.264 1.00 91.88 85 LEU A N 1
ATOM 649 C CA . LEU A 1 85 ? 12.440 7.139 -16.182 1.00 91.88 85 LEU A CA 1
ATOM 650 C C . LEU A 1 85 ? 13.042 5.808 -16.648 1.00 91.88 85 LEU A C 1
ATOM 652 O O . LEU A 1 85 ? 13.996 5.822 -17.423 1.00 91.88 85 LEU A O 1
ATOM 656 N N . GLU A 1 86 ? 12.466 4.668 -16.260 1.00 91.00 86 GLU A N 1
ATOM 657 C CA . GLU A 1 86 ? 12.914 3.361 -16.764 1.00 91.00 86 GLU A CA 1
ATOM 658 C C . GLU A 1 86 ? 12.765 3.243 -18.284 1.00 91.00 86 GLU A C 1
ATOM 660 O O . GLU A 1 86 ? 13.640 2.705 -18.965 1.00 91.00 86 GLU A O 1
ATOM 665 N N . THR A 1 87 ? 11.660 3.754 -18.829 1.00 90.06 87 THR A N 1
ATOM 666 C CA . THR A 1 87 ? 11.397 3.715 -20.272 1.00 90.06 87 THR A CA 1
ATOM 667 C C . THR A 1 87 ? 12.409 4.567 -21.036 1.00 90.06 87 THR A C 1
ATOM 669 O O . THR A 1 87 ? 12.939 4.125 -22.058 1.00 90.06 87 THR A O 1
ATOM 672 N N . LEU A 1 88 ? 12.727 5.762 -20.529 1.00 85.81 88 LEU A N 1
ATOM 673 C CA . LEU A 1 88 ? 13.765 6.623 -21.096 1.00 85.81 88 LEU A CA 1
ATOM 674 C C . LEU A 1 88 ? 15.151 5.983 -21.012 1.00 85.81 88 LEU A C 1
ATOM 676 O O . LEU A 1 88 ? 15.872 5.977 -22.008 1.00 85.81 88 LEU A O 1
ATOM 680 N N . PHE A 1 89 ? 15.505 5.403 -19.864 1.00 84.06 89 PHE A N 1
ATOM 681 C CA . PHE A 1 89 ? 16.800 4.750 -19.674 1.00 84.06 89 PHE A CA 1
ATOM 682 C C . PHE A 1 89 ? 16.990 3.582 -20.648 1.00 84.06 89 PHE A C 1
ATOM 684 O O . PHE A 1 89 ? 18.015 3.501 -21.321 1.00 84.06 89 PHE A O 1
ATOM 691 N N . LYS A 1 90 ? 15.963 2.735 -20.819 1.00 76.56 90 LYS A N 1
ATOM 692 C CA . LYS A 1 90 ? 15.976 1.656 -21.818 1.00 76.56 90 LYS A CA 1
ATOM 693 C C . LYS A 1 90 ? 16.174 2.203 -23.229 1.00 76.56 90 LYS A C 1
ATOM 695 O O . LYS A 1 90 ? 17.040 1.714 -23.947 1.00 76.56 90 LYS A O 1
ATOM 700 N N . ARG A 1 91 ? 15.426 3.237 -23.634 1.00 78.62 91 ARG A N 1
ATOM 701 C CA . ARG A 1 91 ? 15.579 3.838 -24.974 1.00 78.62 91 ARG A CA 1
ATOM 702 C C . ARG A 1 91 ? 16.983 4.393 -25.207 1.00 78.62 91 ARG A C 1
ATOM 704 O O . ARG A 1 91 ? 17.540 4.169 -26.278 1.00 78.62 91 ARG A O 1
ATOM 711 N N . LEU A 1 92 ? 17.564 5.058 -24.210 1.00 75.62 92 LEU A N 1
ATOM 712 C CA . LEU A 1 92 ? 18.919 5.601 -24.303 1.00 75.62 92 LEU A CA 1
ATOM 713 C C . LEU A 1 92 ? 19.973 4.485 -24.408 1.00 75.62 92 LEU A C 1
ATOM 715 O O . LEU A 1 92 ? 20.887 4.580 -25.224 1.00 75.62 92 LEU A O 1
ATOM 719 N N . GLN A 1 93 ? 19.815 3.406 -23.638 1.00 76.88 93 GLN A N 1
ATOM 720 C CA . GLN A 1 93 ? 20.743 2.274 -23.629 1.00 76.88 93 GLN A CA 1
ATOM 721 C C . GLN A 1 93 ? 20.672 1.422 -24.909 1.00 76.88 93 GLN A C 1
ATOM 723 O O . GLN A 1 93 ? 21.708 1.000 -25.419 1.00 76.88 93 GLN A O 1
ATOM 728 N N . TYR A 1 94 ? 19.479 1.185 -25.465 1.00 69.62 94 TYR A N 1
ATOM 729 C CA . TYR A 1 94 ? 19.337 0.447 -26.729 1.00 69.62 94 TYR A CA 1
ATOM 730 C C . TYR A 1 94 ? 19.754 1.280 -27.949 1.00 69.62 94 TYR A C 1
ATOM 732 O O . TYR A 1 94 ? 20.305 0.730 -28.902 1.00 69.62 94 TYR A O 1
ATOM 740 N N . GLY A 1 95 ? 19.542 2.601 -27.914 1.00 68.31 95 GLY A N 1
ATOM 741 C CA . GLY A 1 95 ? 19.961 3.500 -28.992 1.00 68.31 95 GLY A CA 1
ATOM 742 C C . GLY A 1 95 ? 21.482 3.599 -29.135 1.00 68.31 95 GLY A C 1
ATOM 743 O O . GLY A 1 95 ? 22.002 3.540 -30.248 1.00 68.31 95 GLY A O 1
ATOM 744 N N . SER A 1 96 ? 22.212 3.690 -28.019 1.00 73.69 96 SER A N 1
ATOM 745 C CA . SER A 1 96 ? 23.678 3.784 -28.045 1.00 73.69 96 SER A CA 1
ATOM 746 C C . SER A 1 96 ? 24.354 2.468 -28.435 1.00 73.69 96 SER A C 1
ATOM 748 O O . SER A 1 96 ? 25.346 2.489 -29.161 1.00 73.69 96 SER A O 1
ATOM 750 N N . ALA A 1 97 ? 23.802 1.322 -28.025 1.00 72.25 97 ALA A N 1
ATOM 751 C CA . ALA A 1 97 ? 24.340 0.012 -28.387 1.00 72.25 97 ALA A CA 1
ATOM 752 C C . ALA A 1 97 ? 24.250 -0.257 -29.899 1.00 72.25 97 ALA A C 1
ATOM 754 O O . ALA A 1 97 ? 25.210 -0.743 -30.496 1.00 72.25 97 ALA A O 1
ATOM 755 N N . ALA A 1 98 ? 23.129 0.106 -30.533 1.00 72.38 98 ALA A N 1
ATOM 756 C CA . ALA A 1 98 ? 22.956 -0.047 -31.977 1.00 72.38 98 ALA A CA 1
ATOM 757 C C . ALA A 1 98 ? 23.918 0.858 -32.767 1.00 72.38 98 ALA A C 1
ATOM 759 O O . ALA A 1 98 ? 24.539 0.412 -33.732 1.00 72.38 98 ALA A O 1
ATOM 760 N N . ALA A 1 99 ? 24.094 2.106 -32.319 1.00 74.44 99 ALA A N 1
ATOM 761 C CA . ALA A 1 99 ? 25.033 3.042 -32.931 1.00 74.44 99 ALA A CA 1
ATOM 762 C C . ALA A 1 99 ? 26.495 2.581 -32.782 1.00 74.44 99 ALA A C 1
ATOM 764 O O . ALA A 1 99 ? 27.254 2.630 -33.747 1.00 74.44 99 ALA A O 1
ATOM 765 N N . ALA A 1 100 ? 26.882 2.078 -31.605 1.00 76.19 100 ALA A N 1
ATOM 766 C CA . ALA A 1 100 ? 28.225 1.554 -31.364 1.00 76.19 100 ALA A CA 1
ATOM 767 C C . ALA A 1 100 ? 28.521 0.303 -32.207 1.00 76.19 100 ALA A C 1
ATOM 769 O O . ALA A 1 100 ? 29.605 0.191 -32.777 1.00 76.19 100 ALA A O 1
ATOM 770 N N . ALA A 1 101 ? 27.554 -0.610 -32.341 1.00 77.19 101 ALA A N 1
ATOM 771 C CA . ALA A 1 101 ? 27.695 -1.789 -33.192 1.00 77.19 101 ALA A CA 1
ATOM 772 C C . ALA A 1 101 ? 27.852 -1.406 -34.672 1.00 77.19 101 ALA A C 1
ATOM 774 O O . ALA A 1 101 ? 28.749 -1.911 -35.343 1.00 77.19 101 ALA A O 1
ATOM 775 N N . ALA A 1 102 ? 27.038 -0.469 -35.169 1.00 77.94 102 ALA A N 1
ATOM 776 C CA . ALA A 1 102 ? 27.150 0.022 -36.541 1.00 77.94 102 ALA A CA 1
ATOM 777 C C . ALA A 1 102 ? 28.497 0.720 -36.796 1.00 77.94 102 ALA A C 1
ATOM 779 O O . ALA A 1 102 ? 29.123 0.482 -37.828 1.00 77.94 102 ALA A O 1
ATOM 780 N N . ALA A 1 103 ? 28.976 1.527 -35.844 1.00 78.25 103 ALA A N 1
ATOM 781 C CA . ALA A 1 103 ? 30.277 2.184 -35.936 1.00 78.25 103 ALA A CA 1
ATOM 782 C C . ALA A 1 103 ? 31.434 1.175 -35.945 1.00 78.25 103 ALA A C 1
ATOM 784 O O . ALA A 1 103 ? 32.356 1.322 -36.743 1.00 78.25 103 ALA A O 1
ATOM 785 N N . LEU A 1 104 ? 31.366 0.126 -35.117 1.00 80.44 104 LEU A N 1
ATOM 786 C CA . LEU A 1 104 ? 32.358 -0.951 -35.118 1.00 80.44 104 LEU A CA 1
ATOM 787 C C . LEU A 1 104 ? 32.369 -1.710 -36.443 1.00 80.44 104 LEU A C 1
ATOM 789 O O . LEU A 1 104 ? 33.442 -1.938 -36.988 1.00 80.44 104 LEU A O 1
ATOM 793 N N . VAL A 1 105 ? 31.199 -2.046 -36.991 1.00 80.31 105 VAL A N 1
ATOM 794 C CA . VAL A 1 105 ? 31.099 -2.707 -38.301 1.00 80.31 105 VAL A CA 1
ATOM 795 C C . VAL A 1 105 ? 31.684 -1.814 -39.400 1.00 80.31 105 VAL A C 1
ATOM 797 O O . VAL A 1 105 ? 32.517 -2.275 -40.174 1.00 80.31 105 VAL A O 1
ATOM 800 N N . MET A 1 106 ? 31.322 -0.529 -39.443 1.00 79.44 106 MET A N 1
ATOM 801 C CA . MET A 1 106 ? 31.826 0.417 -40.452 1.00 79.44 106 MET A CA 1
ATOM 802 C C . MET A 1 106 ? 33.335 0.666 -40.336 1.00 79.44 106 MET A C 1
ATOM 804 O O . MET A 1 106 ? 34.033 0.693 -41.352 1.00 79.44 106 MET A O 1
ATOM 808 N N . ALA A 1 107 ? 33.857 0.808 -39.114 1.00 78.75 107 ALA A N 1
ATOM 809 C CA . ALA A 1 107 ? 35.293 0.910 -38.872 1.00 78.75 107 ALA A CA 1
ATOM 810 C C . ALA A 1 107 ? 36.006 -0.358 -39.356 1.00 78.75 107 ALA A C 1
ATOM 812 O O . ALA A 1 107 ? 36.993 -0.270 -40.078 1.00 78.75 107 ALA A O 1
ATOM 813 N N . PHE A 1 108 ? 35.456 -1.532 -39.046 1.00 76.31 108 PHE A N 1
ATOM 814 C CA . PHE A 1 108 ? 36.044 -2.809 -39.433 1.00 76.31 108 PHE A CA 1
ATOM 815 C C . PHE A 1 108 ? 36.118 -2.999 -40.954 1.00 76.31 108 PHE A C 1
ATOM 817 O O . PHE A 1 108 ? 37.161 -3.387 -41.477 1.00 76.31 108 PHE A O 1
ATOM 824 N N . TYR A 1 109 ? 35.049 -2.651 -41.676 1.00 75.19 109 TYR A N 1
ATOM 825 C CA . TYR A 1 109 ? 35.041 -2.663 -43.144 1.00 75.19 109 TYR A CA 1
ATOM 826 C C . TYR A 1 109 ? 36.067 -1.692 -43.745 1.00 75.19 109 TYR A C 1
ATOM 828 O O . TYR A 1 109 ? 36.688 -2.000 -44.760 1.00 75.19 109 TYR A O 1
ATOM 836 N N . SER A 1 110 ? 36.277 -0.537 -43.108 1.00 78.62 110 SER A N 1
ATOM 837 C CA . SER A 1 110 ? 37.194 0.497 -43.604 1.00 78.62 110 SER A CA 1
ATOM 838 C C . SER A 1 110 ? 38.671 0.120 -43.454 1.00 78.62 110 SER A C 1
ATOM 840 O O . SER A 1 110 ? 39.498 0.614 -44.215 1.00 78.62 110 SER A O 1
ATOM 842 N N . LEU A 1 111 ? 39.022 -0.760 -42.509 1.00 83.12 111 LEU A N 1
ATOM 843 C CA . LEU A 1 111 ? 40.405 -1.216 -42.328 1.00 83.12 111 LEU A CA 1
ATOM 844 C C . LEU A 1 111 ? 40.842 -2.287 -43.348 1.00 83.12 111 LEU A C 1
ATOM 846 O O . LEU A 1 111 ? 42.005 -2.684 -43.330 1.00 83.12 111 LEU A O 1
ATOM 850 N N . GLY A 1 112 ? 39.956 -2.755 -44.236 1.00 71.56 112 GLY A N 1
ATOM 851 C CA . GLY A 1 112 ? 40.324 -3.693 -45.306 1.00 71.56 112 GLY A CA 1
ATOM 852 C C . GLY A 1 112 ? 40.751 -5.079 -44.811 1.00 71.56 112 GLY A C 1
ATOM 853 O O . GLY A 1 112 ? 41.525 -5.760 -45.481 1.00 71.56 112 GLY A O 1
ATOM 854 N N . TRP A 1 113 ? 40.278 -5.493 -43.631 1.00 68.12 113 TRP A N 1
ATOM 855 C CA . TRP A 1 113 ? 40.605 -6.798 -43.054 1.00 68.12 113 TRP A CA 1
ATOM 856 C C . TRP A 1 113 ? 40.011 -7.927 -43.909 1.00 68.12 113 TRP A C 1
ATOM 858 O O . TRP A 1 113 ? 38.850 -7.870 -44.320 1.00 68.12 113 TRP A O 1
ATOM 868 N N . GLY A 1 114 ? 40.825 -8.945 -44.202 1.00 69.25 114 GLY A N 1
ATOM 869 C CA . GLY A 1 114 ? 40.451 -10.072 -45.055 1.00 69.25 114 GLY A CA 1
ATOM 870 C C . GLY A 1 114 ? 39.290 -10.890 -44.479 1.00 69.25 114 GLY A C 1
ATOM 871 O O . GLY A 1 114 ? 39.054 -10.915 -43.270 1.00 69.25 114 GLY A O 1
ATOM 872 N N . SER A 1 115 ? 38.570 -11.607 -45.348 1.00 68.25 115 SER A N 1
ATOM 873 C CA . SER A 1 115 ? 37.361 -12.376 -45.000 1.00 68.25 115 SER A CA 1
ATOM 874 C C . SER A 1 115 ? 37.555 -13.398 -43.869 1.00 68.25 115 SER A C 1
ATOM 876 O O . SER A 1 115 ? 36.587 -13.779 -43.214 1.00 68.25 115 SER A O 1
ATOM 878 N N . GLN A 1 116 ? 38.793 -13.823 -43.614 1.00 70.44 116 GLN A N 1
ATOM 879 C CA . GLN A 1 116 ? 39.124 -14.843 -42.625 1.00 70.44 116 GLN A CA 1
ATOM 880 C C . GLN A 1 116 ? 39.190 -14.296 -41.189 1.00 70.44 116 GLN A C 1
ATOM 882 O O . GLN A 1 116 ? 38.787 -14.992 -40.255 1.00 70.44 116 GLN A O 1
ATOM 887 N N . ASP A 1 117 ? 39.584 -13.034 -41.002 1.00 73.94 117 ASP A N 1
ATOM 888 C CA . ASP A 1 117 ? 39.634 -12.398 -39.677 1.00 73.94 117 ASP A CA 1
ATOM 889 C C . ASP A 1 117 ? 38.237 -11.968 -39.193 1.00 73.94 117 ASP A C 1
ATOM 891 O O . ASP A 1 117 ? 37.947 -11.960 -37.994 1.00 73.94 117 ASP A O 1
ATOM 895 N N . PHE A 1 118 ? 37.324 -11.697 -40.134 1.00 72.44 118 PHE A N 1
ATOM 896 C CA . PHE A 1 118 ? 35.927 -11.343 -39.855 1.00 72.44 118 PHE A CA 1
ATOM 897 C C . PHE A 1 118 ? 35.180 -12.478 -39.129 1.00 72.44 118 PHE A C 1
ATOM 899 O O . PHE A 1 118 ? 34.389 -12.232 -38.216 1.00 72.44 118 PHE A O 1
ATOM 906 N N . VAL A 1 119 ? 35.463 -13.736 -39.486 1.00 75.69 119 VAL A N 1
ATOM 907 C CA . VAL A 1 119 ? 34.824 -14.921 -38.884 1.00 75.69 119 VAL A CA 1
ATOM 908 C C . VAL A 1 119 ? 35.220 -15.079 -37.416 1.00 75.69 119 VAL A C 1
ATOM 910 O O . VAL A 1 119 ? 34.360 -15.333 -36.571 1.00 75.69 119 VAL A O 1
ATOM 913 N N . TRP A 1 120 ? 36.498 -14.874 -37.090 1.00 79.69 120 TRP A N 1
ATOM 914 C CA . TRP A 1 120 ? 36.986 -14.958 -35.712 1.00 79.69 120 TRP A CA 1
ATOM 915 C C . TRP A 1 120 ? 36.382 -13.881 -34.819 1.00 79.69 120 TRP A C 1
ATOM 917 O O . TRP A 1 120 ? 36.024 -14.151 -33.673 1.00 79.69 120 TRP A O 1
ATOM 927 N N . ILE A 1 121 ? 36.193 -12.677 -35.350 1.00 78.88 121 ILE A N 1
ATOM 928 C CA . ILE A 1 121 ? 35.613 -11.573 -34.585 1.00 78.88 121 ILE A CA 1
ATOM 929 C C . ILE A 1 121 ? 34.120 -11.786 -34.353 1.00 78.88 121 ILE A C 1
ATOM 931 O O . ILE A 1 121 ? 33.665 -11.617 -33.221 1.00 78.88 121 ILE A O 1
ATOM 935 N N . ILE A 1 122 ? 33.367 -12.244 -35.361 1.00 80.44 122 ILE A N 1
ATOM 936 C CA . ILE A 1 122 ? 31.971 -12.663 -35.153 1.00 80.44 122 ILE A CA 1
ATOM 937 C C . ILE A 1 122 ? 31.907 -13.752 -34.079 1.00 80.44 122 ILE A C 1
ATOM 939 O O . ILE A 1 122 ? 31.088 -13.654 -33.165 1.00 80.44 122 ILE A O 1
ATOM 943 N N . ALA A 1 123 ? 32.776 -14.763 -34.150 1.00 79.31 123 ALA A N 1
ATOM 944 C CA . ALA A 1 123 ? 32.798 -15.844 -33.171 1.00 79.31 123 ALA A CA 1
ATOM 945 C C . ALA A 1 123 ? 33.047 -15.322 -31.744 1.00 79.31 123 ALA A C 1
ATOM 947 O O . ALA A 1 123 ? 32.323 -15.704 -30.824 1.00 79.31 123 ALA A O 1
ATOM 948 N N . ILE A 1 124 ? 33.998 -14.399 -31.555 1.00 84.38 124 ILE A N 1
ATOM 949 C CA . ILE A 1 124 ? 34.276 -13.773 -30.251 1.00 84.38 124 ILE A CA 1
ATOM 950 C C . ILE A 1 124 ? 33.067 -12.971 -29.753 1.00 84.38 124 ILE A C 1
ATOM 952 O O . ILE A 1 124 ? 32.669 -13.123 -28.597 1.00 84.38 124 ILE A O 1
ATOM 956 N N . VAL A 1 125 ? 32.449 -12.154 -30.611 1.00 85.44 125 VAL A N 1
ATOM 957 C CA . VAL A 1 125 ? 31.287 -11.322 -30.248 1.00 85.44 125 VAL A CA 1
ATOM 958 C C . VAL A 1 125 ? 30.084 -12.183 -29.861 1.00 85.44 125 VAL A C 1
ATOM 960 O O . VAL A 1 125 ? 29.434 -11.917 -28.846 1.00 85.44 125 VAL A O 1
ATOM 963 N N . VAL A 1 126 ? 29.804 -13.243 -30.623 1.00 87.38 126 VAL A N 1
ATOM 964 C CA . VAL A 1 126 ? 28.728 -14.196 -30.318 1.00 87.38 126 VAL A CA 1
ATOM 965 C C . VAL A 1 126 ? 29.011 -14.908 -28.997 1.00 87.38 126 VAL A C 1
ATOM 967 O O . VAL A 1 126 ? 28.129 -14.975 -28.140 1.00 87.38 126 VAL A O 1
ATOM 970 N N . CYS A 1 127 ? 30.242 -15.375 -28.782 1.00 86.75 127 CYS A N 1
ATOM 971 C CA . CYS A 1 127 ? 30.628 -16.059 -27.549 1.00 86.75 127 CYS A CA 1
ATOM 972 C C . CYS A 1 127 ? 30.491 -15.136 -26.321 1.00 86.75 127 CYS A C 1
ATOM 974 O O . CYS A 1 127 ? 29.922 -15.531 -25.300 1.00 86.75 127 CYS A O 1
ATOM 976 N N . ALA A 1 128 ? 30.906 -13.870 -26.444 1.00 85.38 128 ALA A N 1
ATOM 977 C CA . ALA A 1 128 ? 30.730 -12.856 -25.405 1.00 85.38 128 ALA A CA 1
ATOM 978 C C . ALA A 1 128 ? 29.245 -12.569 -25.113 1.00 85.38 128 ALA A C 1
ATOM 980 O O . ALA A 1 128 ? 28.850 -12.501 -23.946 1.00 85.38 128 ALA A O 1
ATOM 981 N N . CYS A 1 129 ? 28.401 -12.464 -26.146 1.00 84.56 129 CYS A N 1
ATOM 982 C CA . CYS A 1 129 ? 26.954 -12.299 -25.975 1.00 84.56 129 CYS A CA 1
ATOM 983 C C . CYS A 1 129 ? 26.328 -13.485 -25.233 1.00 84.56 129 CYS A C 1
ATOM 985 O O . CYS A 1 129 ? 25.577 -13.287 -24.277 1.00 84.56 129 CYS A O 1
ATOM 987 N N . VAL A 1 130 ? 26.669 -14.718 -25.621 1.00 88.81 130 VAL A N 1
ATOM 988 C CA . VAL A 1 130 ? 26.167 -15.938 -24.970 1.00 88.81 130 VAL A CA 1
ATOM 989 C C . VAL A 1 130 ? 26.591 -15.994 -23.500 1.00 88.81 130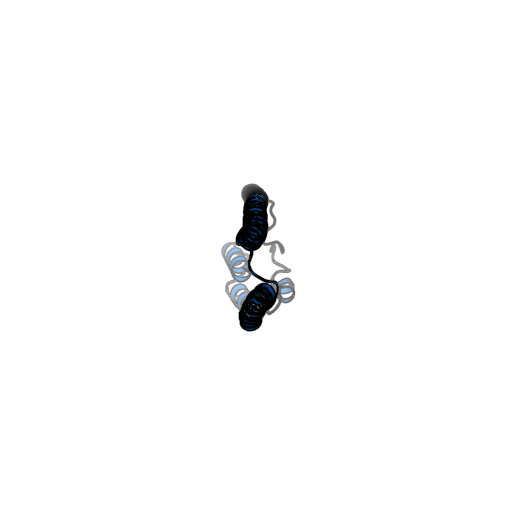 VAL A C 1
ATOM 991 O O . VAL A 1 130 ? 25.766 -16.299 -22.633 1.00 88.81 130 VAL A O 1
ATOM 994 N N . ALA A 1 131 ? 27.842 -15.645 -23.186 1.00 86.94 131 ALA A N 1
ATOM 995 C CA . ALA A 1 131 ? 28.333 -15.597 -21.810 1.00 86.94 131 ALA A CA 1
ATOM 996 C C . ALA A 1 131 ? 27.570 -14.564 -20.962 1.00 86.94 131 ALA A C 1
ATOM 998 O O . ALA A 1 131 ? 27.177 -14.857 -19.827 1.00 86.94 131 ALA A O 1
ATOM 999 N N . MET A 1 132 ? 27.300 -13.385 -21.528 1.00 90.94 132 MET A N 1
ATOM 1000 C CA . MET A 1 132 ? 26.569 -12.308 -20.859 1.00 90.94 132 MET A CA 1
ATOM 1001 C C . MET A 1 132 ? 25.112 -12.699 -20.572 1.00 90.94 132 MET A C 1
ATOM 1003 O O . MET A 1 132 ? 24.643 -12.551 -19.441 1.00 90.94 132 MET A O 1
ATOM 1007 N N . ILE A 1 133 ? 24.417 -13.280 -21.557 1.00 84.81 133 ILE A N 1
ATOM 1008 C CA . ILE A 1 133 ? 23.041 -13.784 -21.403 1.00 84.81 133 ILE A CA 1
ATOM 1009 C C . ILE A 1 133 ? 22.995 -14.890 -20.340 1.00 84.81 133 ILE A C 1
ATOM 1011 O O . ILE A 1 133 ? 22.138 -14.877 -19.456 1.00 84.81 133 ILE A O 1
ATOM 1015 N N . SER A 1 134 ? 23.964 -15.807 -20.355 1.00 86.88 134 SER A N 1
ATOM 1016 C CA . SER A 1 134 ? 24.062 -16.898 -19.377 1.00 86.88 134 SER A CA 1
ATOM 1017 C C . SER A 1 134 ? 24.318 -16.398 -17.950 1.00 86.88 134 SER A C 1
ATOM 1019 O O . SER A 1 134 ? 23.839 -16.987 -16.978 1.00 86.88 134 SER A O 1
ATOM 1021 N N . ALA A 1 135 ? 25.086 -15.318 -17.785 1.00 85.06 135 ALA A N 1
ATOM 1022 C CA . ALA A 1 135 ? 25.295 -14.676 -16.487 1.00 85.06 135 ALA A CA 1
ATOM 1023 C C . ALA A 1 135 ? 24.018 -13.978 -15.991 1.00 85.06 135 ALA A C 1
ATOM 1025 O O . ALA A 1 135 ? 23.638 -14.149 -14.830 1.00 85.06 135 ALA A O 1
ATOM 1026 N N . ALA A 1 136 ? 23.319 -13.263 -16.877 1.00 83.06 136 ALA A N 1
ATOM 1027 C CA . ALA A 1 136 ? 22.059 -12.595 -16.558 1.00 83.06 136 ALA A CA 1
ATOM 1028 C C . ALA A 1 136 ? 20.963 -13.592 -16.144 1.00 83.06 136 ALA A C 1
ATOM 1030 O O . ALA A 1 136 ? 20.290 -13.385 -15.132 1.00 83.06 136 ALA A O 1
ATOM 1031 N N . LEU A 1 137 ? 20.835 -14.716 -16.859 1.00 86.81 137 LEU A N 1
ATOM 1032 C CA . LEU A 1 137 ? 19.890 -15.785 -16.519 1.00 86.81 137 LEU A CA 1
ATOM 1033 C C . LEU A 1 137 ? 20.206 -16.417 -15.156 1.00 86.81 137 LEU A C 1
ATOM 1035 O O . LEU A 1 137 ? 19.303 -16.582 -14.337 1.00 86.81 137 LEU A O 1
ATOM 1039 N N . ARG A 1 138 ? 21.483 -16.700 -14.857 1.00 88.75 138 ARG A N 1
ATOM 1040 C CA . ARG A 1 138 ? 21.899 -17.223 -13.539 1.00 88.75 138 ARG A CA 1
ATOM 1041 C C . ARG A 1 138 ? 21.581 -16.257 -12.397 1.00 88.75 138 ARG A C 1
ATOM 1043 O O . ARG A 1 138 ? 21.128 -16.691 -11.339 1.00 88.75 138 ARG A O 1
ATOM 1050 N N . ALA A 1 139 ? 21.791 -14.959 -12.607 1.00 82.69 139 ALA A N 1
ATOM 1051 C CA . ALA A 1 139 ? 21.457 -13.935 -11.619 1.00 82.69 139 ALA A CA 1
ATOM 1052 C C . ALA A 1 139 ? 19.941 -13.820 -11.384 1.00 82.69 139 ALA A C 1
ATOM 1054 O O . ALA A 1 139 ? 19.514 -13.574 -10.257 1.00 82.69 139 ALA A O 1
ATOM 1055 N N . PHE A 1 140 ? 19.131 -14.023 -12.427 1.00 82.12 140 PHE A N 1
ATOM 1056 C CA . PHE A 1 140 ? 17.672 -14.006 -12.334 1.00 82.12 140 PHE A CA 1
ATOM 1057 C C . PHE A 1 140 ? 17.116 -15.232 -11.598 1.00 82.12 140 PHE A C 1
ATOM 1059 O O . PHE A 1 140 ? 16.276 -15.073 -10.716 1.00 82.12 140 PHE A O 1
ATOM 1066 N N . VAL A 1 141 ? 17.620 -16.436 -11.895 1.00 87.94 141 VAL A N 1
ATOM 1067 C CA . VAL A 1 141 ? 17.194 -17.678 -11.219 1.00 87.94 141 VAL A CA 1
ATOM 1068 C C . VAL A 1 141 ? 17.515 -17.645 -9.726 1.00 87.94 141 VAL A C 1
ATOM 1070 O O . VAL A 1 141 ? 16.692 -18.061 -8.931 1.00 87.94 141 VAL A O 1
ATOM 1073 N N . ARG A 1 142 ? 18.668 -17.098 -9.321 1.00 84.81 142 ARG A N 1
ATOM 1074 C CA . ARG A 1 142 ? 19.055 -17.012 -7.900 1.00 84.81 142 ARG A CA 1
ATOM 1075 C C . ARG A 1 142 ? 18.202 -16.024 -7.083 1.00 84.81 142 ARG A C 1
ATOM 1077 O O . ARG A 1 142 ? 18.248 -16.058 -5.859 1.00 84.81 142 ARG A O 1
ATOM 1084 N N . LYS A 1 143 ? 17.489 -15.105 -7.744 1.00 75.75 143 LYS A N 1
ATOM 1085 C CA . LYS A 1 143 ? 16.629 -14.097 -7.099 1.00 75.75 143 LYS A CA 1
ATOM 1086 C C . LYS A 1 143 ? 15.159 -14.517 -6.987 1.00 75.75 143 LYS A C 1
ATOM 1088 O O . LYS A 1 143 ? 14.415 -13.812 -6.308 1.00 75.75 143 LYS A O 1
ATOM 1093 N N . ARG A 1 144 ? 14.740 -15.579 -7.680 1.00 61.78 144 ARG A N 1
ATOM 1094 C CA . ARG A 1 144 ? 13.413 -16.190 -7.532 1.00 61.78 144 ARG A CA 1
ATOM 1095 C C . ARG A 1 144 ? 13.466 -17.303 -6.501 1.00 61.78 144 ARG A C 1
ATOM 1097 O O . ARG A 1 144 ? 12.436 -17.464 -5.819 1.00 61.78 144 ARG A O 1
#

pLDDT: mean 80.97, std 10.66, range [47.28, 95.31]

Nearest PDB structures (foldseek):
  3foe-assembly1_B  TM=4.175E-01  e=7.677E+00  Streptococcus pneumoniae